Protein AF-A0A166I9B3-F1 (afdb_monomer_lite)

Organism: NCBI:txid1671680

Structure (mmCIF, N/CA/C/O backbone):
data_AF-A0A166I9B3-F1
#
_entry.id   AF-A0A166I9B3-F1
#
loop_
_atom_site.group_PDB
_atom_site.id
_atom_site.type_symbol
_atom_site.label_atom_id
_atom_site.label_alt_id
_atom_site.label_comp_id
_atom_site.label_asym_id
_atom_site.label_entity_id
_atom_site.label_seq_id
_atom_site.pdbx_PDB_ins_code
_atom_site.Cartn_x
_atom_site.Cartn_y
_atom_site.Cartn_z
_atom_site.occupancy
_atom_site.B_iso_or_equiv
_atom_site.auth_seq_id
_atom_site.auth_comp_id
_atom_site.auth_asym_id
_atom_site.auth_atom_id
_atom_site.pdbx_PDB_model_num
ATOM 1 N N . MET A 1 1 ? -33.501 -35.818 20.008 1.00 38.16 1 MET A N 1
ATOM 2 C CA . MET A 1 1 ? -32.759 -36.878 20.726 1.00 38.16 1 MET A CA 1
ATOM 3 C C . MET A 1 1 ? -32.835 -38.137 19.869 1.00 38.16 1 MET A C 1
ATOM 5 O O . MET A 1 1 ? -33.943 -38.457 19.472 1.00 38.16 1 MET A O 1
ATOM 9 N N . THR A 1 2 ? -31.767 -38.842 19.486 1.00 39.03 2 THR A N 1
ATOM 10 C CA . THR A 1 2 ? -30.324 -38.506 19.457 1.00 39.03 2 THR A CA 1
ATOM 11 C C . THR A 1 2 ? -29.632 -39.528 18.536 1.00 39.03 2 THR A C 1
ATOM 13 O O . THR A 1 2 ? -29.971 -40.705 18.592 1.00 39.03 2 THR A O 1
ATOM 16 N N . SER A 1 3 ? -28.678 -39.120 17.696 1.00 38.41 3 SER A N 1
ATOM 17 C CA . SER A 1 3 ? -27.943 -40.038 16.799 1.00 38.41 3 SER A CA 1
ATOM 18 C C . SER A 1 3 ? -26.966 -40.940 17.565 1.00 38.41 3 SER A C 1
ATOM 20 O O . SER A 1 3 ? -26.367 -40.460 18.526 1.00 38.41 3 SER A O 1
ATOM 22 N N . THR A 1 4 ? -26.709 -42.177 17.103 1.00 40.09 4 THR A N 1
ATOM 23 C CA . THR A 1 4 ? -25.457 -42.937 17.368 1.00 40.09 4 THR A CA 1
ATOM 24 C C . THR A 1 4 ? -25.357 -44.239 16.548 1.00 40.09 4 THR A C 1
ATOM 26 O O . THR A 1 4 ? -26.361 -44.902 16.320 1.00 40.09 4 THR A O 1
ATOM 29 N N . S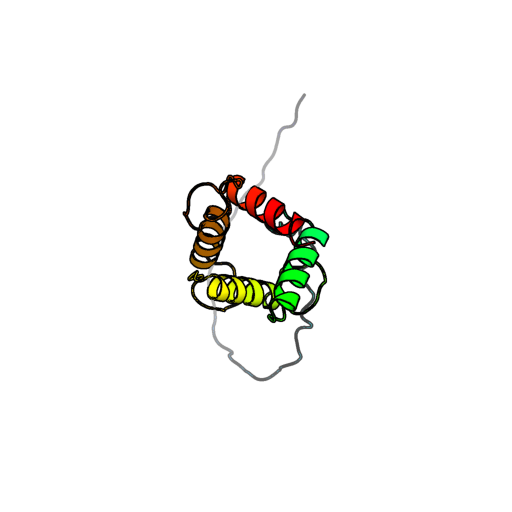ER A 1 5 ? -24.111 -44.623 16.220 1.00 41.53 5 SER A N 1
ATOM 30 C CA . SER A 1 5 ? -23.642 -45.938 15.723 1.00 41.53 5 SER A CA 1
ATOM 31 C C . SER A 1 5 ? -23.959 -46.348 14.265 1.00 41.53 5 SER A C 1
ATOM 33 O O . SER A 1 5 ? -25.004 -46.005 13.735 1.00 41.53 5 SER A O 1
ATOM 35 N N . ALA A 1 6 ? -23.083 -47.085 13.553 1.00 38.78 6 ALA A N 1
ATOM 36 C CA . ALA A 1 6 ? -21.763 -47.628 13.935 1.00 38.78 6 ALA A CA 1
ATOM 37 C C . ALA A 1 6 ? -20.702 -47.606 12.806 1.00 38.78 6 ALA A C 1
ATOM 39 O O . ALA A 1 6 ? -21.002 -47.526 11.620 1.00 38.78 6 ALA A O 1
ATOM 40 N N . LYS A 1 7 ? -19.436 -47.702 13.237 1.00 36.19 7 LYS A N 1
ATOM 41 C CA . LYS A 1 7 ? -18.191 -47.788 12.448 1.00 36.19 7 LYS A CA 1
ATOM 42 C C . LYS A 1 7 ? -18.049 -49.125 11.699 1.00 36.19 7 LYS A C 1
ATOM 44 O O . LYS A 1 7 ? -18.422 -50.152 12.256 1.00 36.19 7 LYS A O 1
ATOM 49 N N . GLN A 1 8 ? -17.279 -49.138 10.606 1.00 36.38 8 GLN A N 1
ATOM 50 C CA . GLN A 1 8 ? -16.430 -50.278 10.197 1.00 36.38 8 GLN A CA 1
ATOM 51 C C . GLN A 1 8 ? -15.041 -49.781 9.695 1.00 36.38 8 GLN A C 1
ATOM 53 O O . GLN A 1 8 ? -14.867 -48.564 9.579 1.00 36.38 8 GLN A O 1
ATOM 58 N N . PRO A 1 9 ? -14.001 -50.644 9.577 1.00 44.72 9 PRO A N 1
ATOM 59 C CA . PRO A 1 9 ? -12.652 -50.266 10.030 1.00 44.72 9 PRO A CA 1
ATOM 60 C C . PRO A 1 9 ? -11.537 -50.214 8.960 1.00 44.72 9 PRO A C 1
ATOM 62 O O . PRO A 1 9 ? -11.715 -50.571 7.801 1.00 44.72 9 PRO A O 1
ATOM 65 N N . MET A 1 10 ? -10.341 -49.804 9.401 1.00 35.25 10 MET A N 1
ATOM 66 C CA . MET A 1 10 ? -9.094 -49.788 8.620 1.00 35.25 10 MET A CA 1
ATOM 67 C C . MET A 1 10 ? -8.459 -51.190 8.511 1.00 35.25 10 MET A C 1
ATOM 69 O O . MET A 1 10 ? -8.424 -51.921 9.500 1.00 35.25 10 MET A O 1
ATOM 73 N N . GLY A 1 11 ? -7.852 -51.523 7.364 1.00 36.97 11 GLY A N 1
ATOM 74 C CA . GLY A 1 11 ? -7.083 -52.762 7.156 1.00 36.97 11 GLY A CA 1
ATOM 75 C C . GLY A 1 11 ? -5.937 -52.570 6.152 1.00 36.97 11 GLY A C 1
ATOM 76 O O . GLY A 1 11 ? -6.172 -52.236 4.998 1.00 36.97 11 GLY A O 1
ATOM 77 N N . ARG A 1 12 ? -4.684 -52.729 6.601 1.00 48.25 12 ARG A N 1
ATOM 78 C CA . ARG A 1 12 ? -3.454 -52.357 5.863 1.00 48.25 12 ARG A CA 1
ATOM 79 C C . ARG A 1 12 ? -2.941 -53.497 4.971 1.00 48.25 12 ARG A C 1
ATOM 81 O O . ARG A 1 12 ? -2.947 -54.640 5.418 1.00 48.25 12 ARG A O 1
ATOM 88 N N . ARG A 1 13 ? -2.323 -53.176 3.822 1.00 36.53 13 ARG A N 1
ATOM 89 C CA . ARG A 1 13 ? -1.202 -53.951 3.234 1.00 36.53 13 ARG A CA 1
ATOM 90 C C . ARG A 1 13 ? -0.398 -53.130 2.205 1.00 36.53 13 ARG A C 1
ATOM 92 O O . ARG A 1 13 ? -0.901 -52.151 1.672 1.00 36.53 13 ARG A O 1
ATOM 99 N N . ALA A 1 14 ? 0.861 -53.517 1.997 1.00 32.19 14 ALA A N 1
ATOM 100 C CA . ALA A 1 14 ? 1.858 -52.942 1.072 1.00 32.19 14 ALA A CA 1
ATOM 101 C C . ALA A 1 14 ? 2.607 -54.125 0.380 1.00 32.19 14 ALA A C 1
ATOM 103 O O . ALA A 1 14 ? 2.258 -55.265 0.688 1.00 32.19 14 ALA A O 1
ATOM 104 N N . LEU A 1 15 ? 3.572 -54.021 -0.552 1.00 39.34 15 LEU A N 1
ATOM 105 C CA . LEU A 1 15 ? 4.629 -53.039 -0.885 1.00 39.34 15 LEU A CA 1
ATOM 106 C C . LEU A 1 15 ? 5.030 -53.161 -2.383 1.00 39.34 15 LEU A C 1
ATOM 108 O O . LEU A 1 15 ? 4.969 -54.277 -2.876 1.00 39.34 15 LEU A O 1
ATOM 112 N N . PHE A 1 16 ? 5.593 -52.088 -2.988 1.00 32.69 16 PHE A N 1
ATOM 113 C CA . PHE A 1 16 ? 6.586 -52.063 -4.112 1.00 32.69 16 PHE A CA 1
ATOM 114 C C . PHE A 1 16 ? 6.145 -52.717 -5.466 1.00 32.69 16 PHE A C 1
ATOM 116 O O . PHE A 1 16 ? 5.349 -53.640 -5.477 1.00 32.69 16 PHE A O 1
ATOM 123 N N . GLN A 1 17 ? 6.568 -52.336 -6.686 1.00 30.38 17 GLN A N 1
ATOM 124 C CA . GLN A 1 17 ? 7.541 -51.376 -7.272 1.00 30.38 17 GLN A CA 1
ATOM 125 C C . GLN A 1 17 ? 7.089 -51.089 -8.760 1.00 30.38 17 GLN A C 1
ATOM 127 O O . GLN A 1 17 ? 6.017 -51.558 -9.122 1.00 30.38 17 GLN A O 1
ATOM 132 N N . SER A 1 18 ? 7.742 -50.376 -9.707 1.00 34.25 18 SER A N 1
ATOM 133 C CA . SER A 1 18 ? 9.033 -49.657 -9.783 1.00 34.25 18 SER A CA 1
ATOM 134 C C . SER A 1 18 ? 9.086 -48.576 -10.898 1.00 34.25 18 SER A C 1
ATOM 136 O O . SER A 1 18 ? 8.444 -48.719 -11.928 1.00 34.25 18 SER A O 1
ATOM 138 N N . ALA A 1 19 ? 9.933 -47.561 -10.678 1.00 36.28 19 ALA A N 1
ATOM 139 C CA . ALA A 1 19 ? 10.903 -46.899 -11.582 1.00 36.28 19 ALA A CA 1
ATOM 140 C C . ALA A 1 19 ? 10.619 -46.429 -13.048 1.00 36.28 19 ALA A C 1
ATOM 142 O O . ALA A 1 19 ? 10.332 -47.217 -13.939 1.00 36.28 19 ALA A O 1
ATOM 143 N N . LEU A 1 20 ? 11.048 -45.168 -13.281 1.00 39.53 20 LEU A N 1
ATOM 144 C CA . LEU A 1 20 ? 11.621 -44.539 -14.502 1.00 39.53 20 LEU A CA 1
ATOM 145 C C . LEU A 1 20 ? 10.719 -44.158 -15.701 1.00 39.53 20 LEU A C 1
ATOM 147 O O . LEU A 1 20 ? 9.880 -44.919 -16.160 1.00 39.53 20 LEU A O 1
ATOM 151 N N . GLY A 1 21 ? 10.980 -42.959 -16.257 1.00 30.81 21 GLY A N 1
ATOM 152 C CA . GLY A 1 21 ? 10.333 -42.442 -17.475 1.00 30.81 21 GLY A CA 1
ATOM 153 C C . GLY A 1 21 ? 10.281 -40.908 -17.581 1.00 30.81 21 GLY A C 1
ATOM 154 O O . GLY A 1 21 ? 9.197 -40.337 -17.572 1.00 30.81 21 GLY A O 1
ATOM 155 N N . ALA A 1 22 ? 11.428 -40.221 -17.664 1.00 43.47 22 ALA A N 1
ATOM 156 C CA . ALA A 1 22 ? 11.462 -38.770 -17.895 1.00 43.47 22 ALA A CA 1
ATOM 157 C C . ALA A 1 22 ? 11.532 -38.449 -19.400 1.00 43.47 22 ALA A C 1
ATOM 159 O O . ALA A 1 22 ? 12.447 -38.903 -20.083 1.00 43.47 22 ALA A O 1
ATOM 160 N N . GLY A 1 23 ? 10.596 -37.640 -19.904 1.00 38.38 23 GLY A N 1
ATOM 161 C CA . GLY A 1 23 ? 10.549 -37.178 -21.295 1.00 38.38 23 GLY A CA 1
ATOM 162 C C . GLY A 1 23 ? 9.978 -35.762 -21.384 1.00 38.38 23 GLY A C 1
ATOM 163 O O . GLY A 1 23 ? 9.042 -35.425 -20.663 1.00 38.38 23 GLY A O 1
ATOM 164 N N . ILE A 1 24 ? 10.573 -34.925 -22.235 1.00 44.84 24 ILE A N 1
ATOM 165 C CA . ILE A 1 24 ? 10.240 -33.500 -22.401 1.00 44.84 24 ILE A CA 1
ATOM 166 C C . ILE A 1 24 ? 9.702 -33.204 -23.811 1.00 44.84 24 ILE A C 1
ATOM 168 O O . ILE A 1 24 ? 9.820 -34.036 -24.703 1.00 44.84 24 ILE A O 1
ATOM 172 N N . ALA A 1 25 ? 9.212 -31.969 -23.989 1.00 36.19 25 ALA A N 1
ATOM 173 C CA . ALA A 1 25 ? 8.598 -31.368 -25.184 1.00 36.19 25 ALA A CA 1
ATOM 174 C C . ALA A 1 25 ? 7.083 -31.618 -25.345 1.00 36.19 25 ALA A C 1
ATOM 176 O O . ALA A 1 25 ? 6.621 -32.738 -25.527 1.00 36.19 25 ALA A O 1
ATOM 177 N N . GLY A 1 26 ? 6.310 -30.526 -25.287 1.00 38.31 26 GLY A N 1
ATOM 178 C CA . GLY A 1 26 ? 4.845 -30.556 -25.354 1.00 38.31 26 GLY A CA 1
ATOM 179 C C . GLY A 1 26 ? 4.174 -29.284 -24.826 1.00 38.31 26 GLY A C 1
ATOM 180 O O . GLY A 1 26 ? 3.230 -29.373 -24.048 1.00 38.31 26 GLY A O 1
ATOM 181 N N . VAL A 1 27 ? 4.669 -28.093 -25.192 1.00 45.62 27 VAL A N 1
ATOM 182 C CA . VAL A 1 27 ? 4.022 -26.830 -24.789 1.00 45.62 27 VAL A CA 1
ATOM 183 C C . VAL A 1 27 ? 2.787 -26.587 -25.657 1.00 45.62 27 VAL A C 1
ATOM 185 O O . VAL A 1 27 ? 2.857 -25.946 -26.701 1.00 45.62 27 VAL A O 1
ATOM 188 N N . LEU A 1 28 ? 1.639 -27.062 -25.182 1.00 38.78 28 LEU A N 1
ATOM 189 C CA . LEU A 1 28 ? 0.366 -26.394 -25.424 1.00 38.78 28 LEU A CA 1
ATOM 190 C C . LEU A 1 28 ? 0.029 -25.616 -24.156 1.00 38.78 28 LEU A C 1
ATOM 192 O O . LEU A 1 28 ? 0.125 -26.148 -23.050 1.00 38.78 28 LEU A O 1
ATOM 196 N N . ALA A 1 29 ? -0.277 -24.328 -24.311 1.00 36.75 29 ALA A N 1
ATOM 197 C CA . ALA A 1 29 ? -0.458 -23.441 -23.174 1.00 36.75 29 ALA A CA 1
ATOM 198 C C . ALA A 1 29 ? -1.587 -23.953 -22.273 1.00 36.75 29 ALA A C 1
ATOM 200 O O . ALA A 1 29 ? -2.709 -24.165 -22.739 1.00 36.75 29 ALA A O 1
ATOM 201 N N . VAL A 1 30 ? -1.317 -24.067 -20.967 1.00 33.09 30 VAL A N 1
ATOM 202 C CA . VAL A 1 30 ? -2.414 -24.038 -20.003 1.00 33.09 30 VAL A CA 1
ATOM 203 C C . VAL A 1 30 ? -3.081 -22.680 -20.202 1.00 33.09 30 VAL A C 1
ATOM 205 O O . VAL A 1 30 ? -2.451 -21.635 -20.023 1.00 33.09 30 VAL A O 1
ATOM 208 N N . ALA A 1 31 ? -4.335 -22.685 -20.651 1.00 41.25 31 ALA A N 1
ATOM 209 C CA . ALA A 1 31 ? -5.148 -21.486 -20.612 1.00 41.25 31 ALA A CA 1
ATOM 210 C C . ALA A 1 31 ? -5.256 -21.127 -19.131 1.00 41.25 31 ALA A C 1
ATOM 212 O O . ALA A 1 31 ? -5.896 -21.848 -18.364 1.00 41.25 31 ALA A O 1
ATOM 213 N N . SER A 1 32 ? -4.543 -20.080 -18.712 1.00 39.59 32 SER A N 1
ATOM 214 C CA . SER A 1 32 ? -4.479 -19.663 -17.317 1.00 39.59 32 SER A CA 1
ATOM 215 C C . SER A 1 32 ? -5.819 -19.048 -16.941 1.00 39.59 32 SER A C 1
ATOM 217 O O . SER A 1 32 ? -5.987 -17.827 -16.972 1.00 39.59 32 SER A O 1
ATOM 219 N N . ALA A 1 33 ? -6.787 -19.916 -16.643 1.00 38.66 33 ALA A N 1
ATOM 220 C CA . ALA A 1 33 ? -8.066 -19.524 -16.093 1.00 38.66 33 AL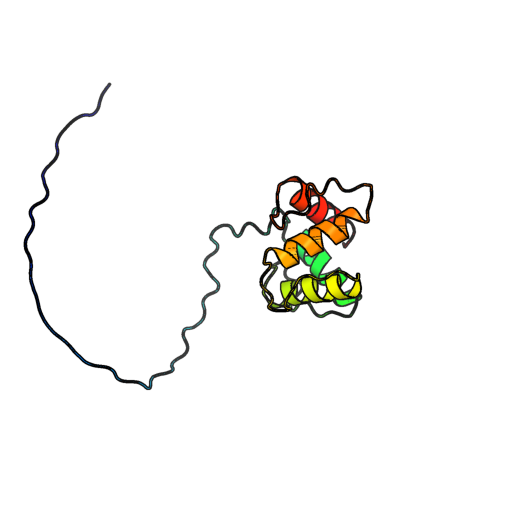A A CA 1
ATOM 221 C C . ALA A 1 33 ? -7.792 -18.604 -14.894 1.00 38.66 33 ALA A C 1
ATOM 223 O O . ALA A 1 33 ? -6.967 -18.963 -14.042 1.00 38.66 33 ALA A O 1
ATOM 224 N N . PRO A 1 34 ? -8.426 -17.418 -14.819 1.00 44.44 34 PRO A N 1
ATOM 225 C CA . PRO A 1 34 ? -8.302 -16.586 -13.634 1.00 44.44 34 PRO A CA 1
ATOM 226 C C . PRO A 1 34 ? -8.727 -17.438 -12.429 1.00 44.44 34 PRO A C 1
ATOM 228 O O . PRO A 1 34 ? -9.721 -18.166 -12.541 1.00 44.44 34 PRO A O 1
ATOM 231 N N . PRO A 1 35 ? -7.977 -17.417 -11.311 1.00 45.72 35 PRO A N 1
ATOM 232 C CA . PRO A 1 35 ? -8.274 -18.272 -10.170 1.00 45.72 35 PRO A CA 1
ATOM 233 C C . PRO A 1 35 ? -9.723 -18.037 -9.744 1.00 45.72 35 PRO A C 1
ATOM 235 O O . PRO A 1 35 ? -10.107 -16.904 -9.447 1.00 45.72 35 PRO A O 1
ATOM 238 N N . ALA A 1 36 ? -10.530 -19.103 -9.792 1.00 37.41 36 ALA A N 1
ATOM 239 C CA . ALA A 1 36 ? -11.971 -19.024 -9.577 1.00 37.41 36 ALA A CA 1
ATOM 240 C C . ALA A 1 36 ? -12.273 -18.288 -8.264 1.00 37.41 36 ALA A C 1
ATOM 242 O O . ALA A 1 36 ? -11.560 -18.491 -7.282 1.00 37.41 36 ALA A O 1
ATOM 243 N N . PHE A 1 37 ? -13.299 -17.427 -8.273 1.00 40.69 37 PHE A N 1
ATOM 244 C CA . PHE A 1 37 ? -13.528 -16.333 -7.315 1.00 40.69 37 PHE A CA 1
ATOM 245 C C . PHE A 1 37 ? -13.799 -16.767 -5.855 1.00 40.69 37 PHE A C 1
ATOM 247 O O . PHE A 1 37 ? -14.851 -16.494 -5.278 1.00 40.69 37 PHE A O 1
ATOM 254 N N . ALA A 1 38 ? -12.812 -17.386 -5.213 1.00 38.00 38 ALA A N 1
ATOM 255 C CA . ALA A 1 38 ? -12.774 -17.707 -3.796 1.00 38.00 38 ALA A CA 1
ATOM 256 C C . ALA A 1 38 ? -12.451 -16.443 -2.982 1.00 38.00 38 ALA A C 1
ATOM 258 O O . ALA A 1 38 ? -11.337 -16.280 -2.491 1.00 38.00 38 ALA A O 1
ATOM 259 N N . ALA A 1 39 ? -13.435 -15.538 -2.898 1.00 39.41 39 ALA A N 1
ATOM 260 C CA . ALA A 1 39 ? -13.500 -14.386 -1.991 1.00 39.41 39 ALA A CA 1
ATOM 261 C C . ALA A 1 39 ? -12.137 -13.727 -1.692 1.00 39.41 39 ALA A C 1
ATOM 263 O O . ALA A 1 39 ? -11.685 -13.704 -0.543 1.00 39.41 39 ALA A O 1
ATOM 264 N N . VAL A 1 40 ? -11.470 -13.201 -2.729 1.00 49.84 40 VAL A N 1
ATOM 265 C CA . VAL A 1 40 ? -10.148 -12.578 -2.580 1.00 49.84 40 VAL A CA 1
ATOM 266 C C . VAL A 1 40 ? -10.272 -11.358 -1.670 1.00 49.84 40 VAL A C 1
ATOM 268 O O . VAL A 1 40 ? -10.731 -10.292 -2.073 1.00 49.84 40 VAL A O 1
ATOM 271 N N . ASN A 1 41 ? -9.872 -11.524 -0.410 1.00 67.94 41 ASN A N 1
ATOM 272 C CA . ASN A 1 41 ? -9.849 -10.453 0.572 1.00 67.94 41 ASN A CA 1
ATOM 273 C C . ASN A 1 41 ? -8.733 -9.479 0.183 1.00 67.94 41 ASN A C 1
ATOM 275 O O . ASN A 1 41 ? -7.585 -9.657 0.593 1.00 67.94 41 ASN A O 1
ATOM 279 N N . TYR A 1 42 ? -9.076 -8.457 -0.608 1.00 79.00 42 TYR A N 1
ATOM 280 C CA . TYR A 1 42 ? -8.179 -7.386 -1.046 1.00 79.00 42 TYR A CA 1
ATOM 281 C C . TYR A 1 42 ? -7.8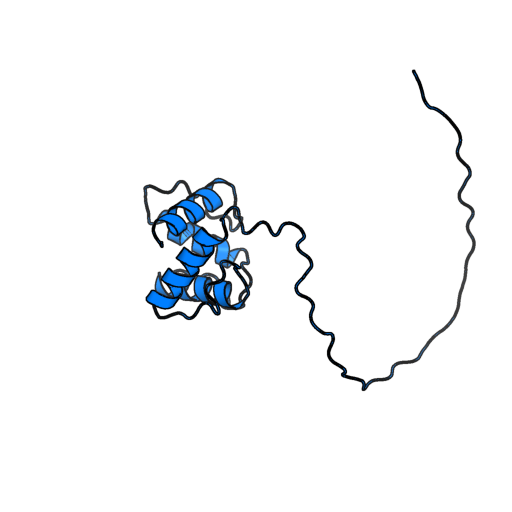15 -6.425 0.106 1.00 79.00 42 TYR A C 1
ATOM 283 O O . TYR A 1 42 ? -7.960 -5.206 0.010 1.00 79.00 42 TYR A O 1
ATOM 291 N N . TYR A 1 43 ? -7.385 -6.993 1.233 1.00 83.88 43 TYR A N 1
ATOM 292 C CA . TYR A 1 43 ? -7.016 -6.322 2.477 1.00 83.88 43 TYR A CA 1
ATOM 293 C C . TYR A 1 43 ? -8.121 -5.408 3.041 1.00 83.88 43 TYR A C 1
ATOM 295 O O . TYR A 1 43 ? -7.836 -4.448 3.748 1.00 83.88 43 TYR A O 1
ATOM 303 N N . GLY A 1 44 ? -9.391 -5.748 2.793 1.00 85.00 44 GLY A N 1
ATOM 304 C CA . GLY A 1 44 ? -10.569 -5.014 3.279 1.00 85.00 44 GLY A CA 1
ATOM 305 C C . GLY A 1 44 ? -11.002 -3.799 2.444 1.00 85.00 44 GLY A C 1
ATOM 306 O O . GLY A 1 44 ? -11.933 -3.103 2.853 1.00 85.00 44 GLY A O 1
ATOM 307 N N . LEU A 1 45 ? -10.361 -3.541 1.300 1.00 89.88 45 LEU A N 1
ATOM 308 C CA . LEU A 1 45 ? -10.751 -2.483 0.360 1.00 89.88 45 LEU A CA 1
ATOM 309 C C . LEU A 1 45 ? -11.740 -3.007 -0.694 1.00 89.88 45 LEU A C 1
ATOM 311 O O . LEU A 1 45 ? -11.6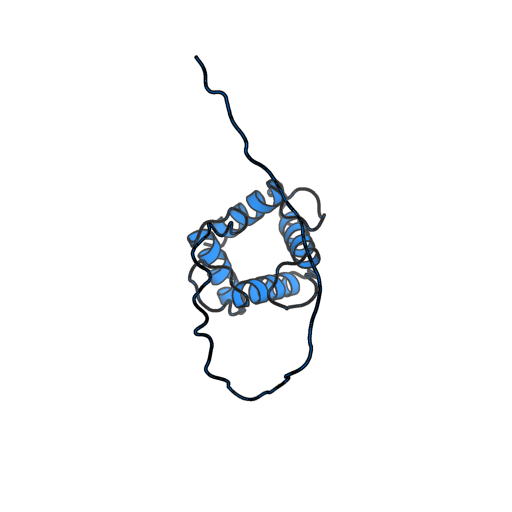75 -4.170 -1.099 1.00 89.88 45 LEU A O 1
ATOM 315 N N . THR A 1 46 ? -12.641 -2.137 -1.150 1.00 91.62 46 THR A N 1
ATOM 316 C CA . THR A 1 46 ? -13.582 -2.417 -2.246 1.00 91.62 46 THR A CA 1
ATOM 317 C C . THR A 1 46 ? -12.923 -2.268 -3.620 1.00 91.62 46 THR A C 1
ATOM 319 O O . THR A 1 46 ? -11.845 -1.688 -3.760 1.00 91.62 46 THR A O 1
ATOM 322 N N . THR A 1 47 ? -13.602 -2.753 -4.662 1.00 91.75 47 THR A N 1
ATOM 323 C CA . THR A 1 47 ? -13.191 -2.588 -6.064 1.00 91.75 47 THR A CA 1
ATOM 324 C C . THR A 1 47 ? -12.936 -1.120 -6.418 1.00 91.75 47 THR A C 1
ATOM 326 O O . THR A 1 47 ? -11.922 -0.801 -7.031 1.00 91.75 47 THR A O 1
ATOM 329 N N . ASP A 1 48 ? -13.816 -0.202 -6.015 1.00 93.94 48 ASP A N 1
ATOM 330 C CA . ASP A 1 48 ? -13.683 1.211 -6.385 1.00 93.94 48 ASP A CA 1
ATOM 331 C C . ASP A 1 48 ? -12.598 1.935 -5.576 1.00 93.94 48 ASP A C 1
ATOM 333 O O . ASP A 1 48 ? -11.886 2.762 -6.139 1.00 93.94 48 ASP A O 1
ATOM 337 N N . GLU A 1 49 ? -12.368 1.539 -4.319 1.00 94.62 49 GLU A N 1
ATOM 338 C CA . GLU A 1 49 ? -11.208 1.982 -3.529 1.00 94.62 49 GLU A CA 1
ATOM 339 C C . GLU A 1 49 ? -9.885 1.544 -4.184 1.00 94.62 49 GLU A C 1
ATOM 341 O O . GLU A 1 49 ? -8.932 2.322 -4.252 1.00 94.62 49 GLU A O 1
ATOM 346 N N . TRP A 1 50 ? -9.829 0.341 -4.765 1.00 95.00 50 TRP A N 1
ATOM 347 C CA . TRP A 1 50 ? -8.677 -0.078 -5.568 1.00 95.00 50 TRP A CA 1
ATOM 348 C C . TRP A 1 50 ? -8.546 0.684 -6.886 1.00 95.00 50 TRP A C 1
ATOM 350 O O . TRP A 1 50 ? -7.425 1.048 -7.244 1.00 95.00 50 TRP A O 1
ATOM 360 N N . LYS A 1 51 ? -9.650 1.007 -7.575 1.00 95.88 51 LYS A N 1
ATOM 361 C CA . LYS A 1 51 ? -9.599 1.882 -8.761 1.00 95.88 51 LYS A CA 1
ATOM 362 C C . LYS A 1 51 ? -9.059 3.269 -8.411 1.00 95.88 51 LYS A C 1
ATOM 364 O O . LYS A 1 51 ? -8.346 3.841 -9.228 1.00 95.88 51 LYS A O 1
ATOM 369 N N . SER A 1 52 ? -9.379 3.809 -7.234 1.00 96.62 52 SER A N 1
ATOM 370 C CA . SER A 1 52 ? -8.835 5.081 -6.735 1.00 96.62 52 SER A CA 1
ATOM 371 C C . SER A 1 52 ? -7.314 5.014 -6.573 1.00 96.62 52 SER A C 1
ATOM 373 O O . SER A 1 52 ? -6.591 5.831 -7.137 1.00 96.62 52 SER A O 1
ATOM 375 N N . LEU A 1 53 ? -6.793 3.963 -5.929 1.00 96.50 53 LEU A N 1
ATOM 376 C CA . LEU A 1 53 ? -5.342 3.751 -5.841 1.00 96.50 53 LEU A CA 1
ATOM 377 C C . LEU A 1 53 ? -4.688 3.550 -7.223 1.00 96.50 53 LEU A C 1
ATOM 379 O O . LEU A 1 53 ? -3.625 4.108 -7.486 1.00 96.50 53 LEU A O 1
ATOM 383 N N . GLN A 1 54 ? -5.334 2.821 -8.139 1.00 97.44 54 GLN A N 1
ATOM 384 C CA . GLN A 1 54 ? -4.865 2.651 -9.520 1.00 97.44 54 GLN A CA 1
ATOM 385 C C . GLN A 1 54 ? -4.842 3.986 -10.299 1.00 97.44 54 GLN A C 1
ATOM 387 O O . GLN A 1 54 ? -3.858 4.254 -10.994 1.00 97.44 54 GLN A O 1
ATOM 392 N N . ARG A 1 55 ? -5.860 4.854 -10.150 1.00 97.94 55 ARG A N 1
ATOM 393 C CA . ARG A 1 55 ? -5.854 6.233 -10.684 1.00 97.94 55 ARG A CA 1
ATOM 394 C C . ARG A 1 55 ? -4.684 7.028 -10.107 1.00 97.94 55 ARG A C 1
ATOM 396 O O . ARG A 1 55 ? -3.844 7.490 -10.871 1.00 97.94 55 ARG A O 1
ATOM 403 N N . LEU A 1 56 ? -4.553 7.076 -8.780 1.00 96.88 56 LEU A N 1
ATOM 404 C CA . LEU A 1 56 ? -3.472 7.790 -8.095 1.00 96.88 56 LEU A CA 1
ATOM 405 C C . LEU A 1 56 ? -2.077 7.363 -8.576 1.00 96.88 56 LEU A C 1
ATOM 407 O O . LEU A 1 56 ? -1.213 8.220 -8.764 1.00 96.88 56 LEU A O 1
ATOM 411 N N . PHE A 1 57 ? -1.838 6.067 -8.800 1.00 97.06 57 PHE A N 1
ATOM 412 C CA . PHE A 1 57 ? -0.563 5.599 -9.346 1.00 97.06 57 PHE A CA 1
ATOM 413 C C . PHE A 1 57 ? -0.326 6.124 -10.766 1.00 97.06 57 PHE A C 1
ATOM 415 O O . PHE A 1 57 ? 0.723 6.728 -11.006 1.00 97.06 57 PHE A O 1
ATOM 422 N N . ARG A 1 58 ? -1.306 5.972 -11.672 1.00 96.88 58 ARG A N 1
ATOM 423 C CA . ARG A 1 58 ? -1.246 6.500 -13.050 1.00 96.88 58 ARG A CA 1
ATOM 424 C C . ARG A 1 58 ? -0.964 8.004 -13.049 1.00 96.88 58 ARG A C 1
ATOM 426 O O . ARG A 1 58 ? -0.103 8.460 -13.795 1.00 96.88 58 ARG A O 1
ATOM 433 N N . ASP A 1 59 ? -1.646 8.746 -12.184 1.00 96.06 59 ASP A N 1
ATOM 434 C CA . ASP A 1 59 ? -1.592 10.211 -12.120 1.00 96.06 59 ASP A CA 1
ATOM 435 C C . ASP A 1 59 ? -0.302 10.724 -11.450 1.00 96.06 59 ASP A C 1
ATOM 437 O O . ASP A 1 59 ? 0.088 11.872 -11.638 1.00 96.06 59 ASP A O 1
ATOM 441 N N . ASN A 1 60 ? 0.432 9.845 -10.755 1.00 95.19 60 ASN A N 1
ATOM 442 C CA . ASN A 1 60 ? 1.825 10.053 -10.337 1.00 95.19 60 ASN A CA 1
ATOM 443 C C . ASN A 1 60 ? 2.842 9.455 -11.341 1.00 95.19 60 ASN A C 1
ATOM 445 O O . ASN A 1 60 ? 3.997 9.216 -10.989 1.00 95.19 60 ASN A O 1
ATOM 449 N N . GLY A 1 61 ? 2.429 9.187 -12.586 1.00 96.00 61 GLY A N 1
ATOM 450 C CA . GLY A 1 61 ? 3.287 8.690 -13.669 1.00 96.00 61 GLY A CA 1
ATOM 451 C C . GLY A 1 61 ? 3.603 7.188 -13.628 1.00 96.00 61 GLY A C 1
ATOM 452 O O . GLY A 1 61 ? 4.426 6.714 -14.411 1.00 96.00 61 GLY A O 1
ATOM 453 N N . ILE A 1 62 ? 2.973 6.414 -12.740 1.00 96.62 62 ILE A N 1
ATOM 454 C CA . ILE A 1 62 ? 3.249 4.985 -12.547 1.00 96.62 62 ILE A CA 1
ATOM 455 C C . ILE A 1 62 ? 2.083 4.145 -13.081 1.00 96.62 62 ILE A C 1
ATOM 457 O O . ILE A 1 62 ? 1.044 4.029 -12.438 1.00 96.62 62 ILE A O 1
ATOM 461 N N . SER A 1 63 ? 2.265 3.477 -14.223 1.00 95.31 63 SER A N 1
ATOM 462 C CA . SER A 1 63 ? 1.229 2.580 -14.761 1.00 95.31 63 SER A CA 1
ATOM 463 C C . SER A 1 63 ? 0.915 1.409 -13.802 1.00 95.31 63 SER A C 1
ATOM 465 O O . SER A 1 63 ? 1.829 0.639 -13.482 1.00 95.31 63 SER A O 1
ATOM 467 N N . PRO A 1 64 ? -0.354 1.231 -13.372 1.00 92.81 64 PRO A N 1
ATOM 468 C CA . PRO A 1 64 ? -0.799 0.121 -12.524 1.00 92.81 64 PRO A CA 1
ATOM 469 C C . PRO A 1 64 ? -1.195 -1.137 -13.314 1.00 92.81 64 PRO A C 1
ATOM 471 O O . PRO A 1 64 ? -1.557 -2.150 -12.710 1.00 92.81 64 PRO A O 1
ATOM 474 N N . GLY A 1 65 ? -1.160 -1.082 -14.650 1.00 94.75 65 GLY A N 1
ATOM 475 C CA . GLY A 1 65 ? -1.928 -1.979 -15.512 1.00 94.75 65 GLY A CA 1
ATOM 476 C C . GLY A 1 65 ? -3.312 -1.392 -15.807 1.00 94.75 65 GLY A C 1
ATOM 477 O O . GLY A 1 65 ? -3.420 -0.210 -16.131 1.00 94.75 65 GLY A O 1
ATOM 478 N N . ALA A 1 66 ? -4.356 -2.215 -15.714 1.00 94.62 66 ALA A N 1
ATOM 479 C CA . ALA A 1 66 ? -5.741 -1.766 -15.842 1.00 94.62 66 ALA A CA 1
ATOM 480 C C . ALA A 1 66 ? -6.198 -0.945 -14.617 1.00 94.62 66 ALA A C 1
ATOM 482 O O . ALA A 1 66 ? -5.570 -0.974 -13.559 1.00 94.62 66 ALA A O 1
ATOM 483 N N . ILE A 1 67 ? -7.312 -0.220 -14.772 1.00 94.38 67 ILE A N 1
ATOM 484 C CA . ILE A 1 67 ? -8.034 0.452 -13.677 1.00 94.38 67 ILE A CA 1
ATOM 485 C C . ILE A 1 67 ? -9.350 -0.309 -13.455 1.00 94.38 67 ILE A C 1
ATOM 487 O O . ILE A 1 67 ? -10.447 0.166 -13.744 1.00 94.38 67 ILE A O 1
ATOM 491 N N . ASP A 1 68 ? -9.202 -1.561 -13.040 1.00 91.75 68 ASP A N 1
ATOM 492 C CA . ASP A 1 68 ? -10.257 -2.566 -12.878 1.00 91.75 68 ASP A CA 1
ATOM 493 C C . ASP A 1 68 ? -10.749 -2.699 -11.425 1.00 91.75 68 ASP A C 1
ATOM 495 O O . ASP A 1 68 ? -11.856 -3.185 -11.188 1.00 91.75 68 ASP A O 1
ATOM 499 N N . GLY A 1 69 ? -9.967 -2.223 -10.455 1.00 91.50 69 GLY A N 1
ATOM 500 C CA . GLY A 1 69 ? -10.190 -2.436 -9.028 1.00 91.50 69 GLY A CA 1
ATOM 501 C C . GLY A 1 69 ? -9.654 -3.768 -8.502 1.00 91.50 69 GLY A C 1
ATOM 502 O O . GLY A 1 69 ? -10.012 -4.176 -7.398 1.00 91.50 69 GLY A O 1
ATOM 503 N N . VAL A 1 70 ? -8.808 -4.455 -9.275 1.00 92.62 70 VAL A N 1
ATOM 504 C CA . VAL A 1 70 ? -8.169 -5.718 -8.903 1.00 92.62 70 VAL A CA 1
ATOM 505 C C . VAL A 1 70 ? -6.675 -5.466 -8.657 1.00 92.62 70 VAL A C 1
ATOM 507 O O . VAL A 1 70 ? -5.933 -5.190 -9.601 1.00 92.62 70 VAL A O 1
ATOM 510 N N . PRO A 1 71 ? -6.173 -5.583 -7.413 1.00 89.62 71 PRO A N 1
ATOM 511 C CA . PRO A 1 71 ? -4.755 -5.402 -7.108 1.00 89.62 71 PRO A CA 1
ATOM 512 C C . PRO A 1 71 ? -3.911 -6.600 -7.580 1.00 89.62 71 PRO A C 1
ATOM 514 O O . PRO A 1 71 ? -3.438 -7.416 -6.787 1.00 89.62 71 PRO A O 1
ATOM 517 N N . GLY A 1 72 ? -3.730 -6.714 -8.897 1.00 92.00 72 GLY A N 1
ATOM 518 C CA . GLY A 1 72 ? -2.831 -7.672 -9.540 1.00 92.00 72 GLY A CA 1
ATOM 519 C C . GLY A 1 72 ? -1.363 -7.229 -9.517 1.00 92.00 72 GLY A C 1
ATOM 520 O O . GLY A 1 72 ? -1.020 -6.142 -9.047 1.00 92.00 72 GLY A O 1
ATOM 521 N N . THR A 1 73 ? -0.477 -8.055 -10.080 1.00 93.12 73 THR A N 1
ATOM 522 C CA . THR A 1 73 ? 0.990 -7.876 -10.044 1.00 93.12 73 THR A CA 1
ATOM 523 C C . THR A 1 73 ? 1.453 -6.481 -10.477 1.00 93.12 73 THR A C 1
ATOM 525 O O . THR A 1 7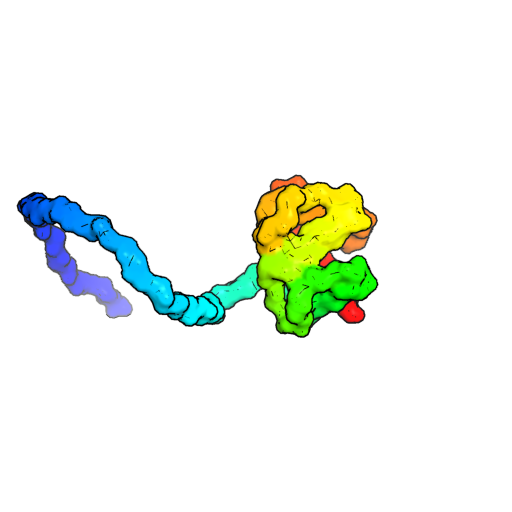3 ? 2.340 -5.905 -9.853 1.00 93.12 73 THR A O 1
ATOM 528 N N . ASN A 1 74 ? 0.846 -5.899 -11.518 1.00 93.88 74 ASN A N 1
ATOM 529 C CA . ASN A 1 74 ? 1.212 -4.559 -11.992 1.00 93.88 74 ASN A CA 1
ATOM 530 C C . ASN A 1 74 ? 0.760 -3.447 -11.031 1.00 93.88 74 ASN A C 1
ATOM 532 O O . ASN A 1 74 ? 1.502 -2.488 -10.830 1.00 93.88 74 ASN A O 1
ATOM 536 N N . THR A 1 75 ? -0.388 -3.604 -10.366 1.00 95.88 75 THR A N 1
ATOM 537 C CA . THR A 1 75 ? -0.867 -2.661 -9.343 1.00 95.88 75 THR A CA 1
ATOM 538 C C . THR A 1 75 ? -0.002 -2.742 -8.080 1.00 95.88 75 THR A C 1
ATOM 540 O O . THR A 1 75 ? 0.327 -1.708 -7.504 1.00 95.88 75 THR A O 1
ATOM 543 N N . TRP A 1 76 ? 0.484 -3.929 -7.697 1.00 96.19 76 TRP A N 1
ATOM 544 C CA . TRP A 1 76 ? 1.469 -4.058 -6.613 1.00 96.19 76 TRP A CA 1
ATOM 545 C C . TRP A 1 76 ? 2.852 -3.513 -6.976 1.00 96.19 76 TRP A C 1
ATOM 547 O O . TRP A 1 76 ? 3.452 -2.823 -6.154 1.00 96.19 76 TRP A O 1
ATOM 557 N N . LYS A 1 77 ? 3.334 -3.708 -8.212 1.00 96.69 77 LYS A N 1
ATOM 558 C CA . LYS A 1 77 ? 4.551 -3.025 -8.692 1.00 96.69 77 LYS A CA 1
ATOM 559 C C . LYS A 1 77 ? 4.378 -1.509 -8.695 1.00 96.69 77 LYS A C 1
ATOM 561 O O . LYS A 1 77 ? 5.332 -0.793 -8.398 1.00 96.69 77 LYS A O 1
ATOM 566 N N . ALA A 1 78 ? 3.180 -1.011 -8.997 1.00 97.56 78 ALA A N 1
ATOM 567 C CA . ALA A 1 78 ? 2.876 0.411 -8.934 1.00 97.56 78 ALA A CA 1
ATOM 568 C C . ALA A 1 78 ? 2.851 0.945 -7.493 1.00 97.56 78 ALA A C 1
ATOM 570 O O . ALA A 1 78 ? 3.504 1.949 -7.225 1.00 97.56 78 ALA A O 1
ATOM 571 N N . MET A 1 79 ? 2.231 0.224 -6.552 1.00 96.81 79 MET A N 1
ATOM 572 C CA . MET A 1 79 ? 2.309 0.499 -5.110 1.00 96.81 79 MET A CA 1
ATOM 573 C C . MET A 1 79 ? 3.769 0.545 -4.624 1.00 96.81 79 MET A C 1
ATOM 575 O O . MET A 1 79 ? 4.184 1.516 -3.998 1.00 96.81 79 MET A O 1
ATOM 579 N N . GLN A 1 80 ? 4.580 -0.468 -4.950 1.00 97.88 80 GLN A N 1
ATOM 580 C CA . GLN A 1 80 ? 5.999 -0.534 -4.576 1.00 97.88 80 GLN A CA 1
ATOM 581 C C . GLN A 1 80 ? 6.800 0.646 -5.162 1.00 97.88 80 GLN A C 1
ATOM 583 O O . GLN A 1 80 ? 7.559 1.293 -4.444 1.00 97.88 80 GLN A O 1
ATOM 588 N N . ARG A 1 81 ? 6.584 1.004 -6.435 1.00 97.69 81 ARG A N 1
ATOM 589 C CA . ARG A 1 81 ? 7.196 2.195 -7.060 1.00 97.69 81 ARG A CA 1
ATOM 590 C C . ARG A 1 81 ? 6.737 3.504 -6.414 1.00 97.69 81 ARG A C 1
ATOM 592 O O . ARG A 1 81 ? 7.567 4.374 -6.174 1.00 97.69 81 ARG A O 1
ATOM 599 N N . PHE A 1 82 ? 5.451 3.640 -6.093 1.00 97.44 82 PHE A N 1
ATOM 600 C CA . PHE A 1 82 ? 4.903 4.825 -5.431 1.00 97.44 82 PHE A CA 1
ATOM 601 C C . PHE A 1 82 ? 5.522 5.009 -4.043 1.00 97.44 82 PHE A C 1
ATOM 603 O O . PHE A 1 82 ? 5.941 6.109 -3.699 1.00 97.44 82 PHE A O 1
ATOM 610 N N . LEU A 1 83 ? 5.666 3.926 -3.275 1.00 97.38 83 LEU A N 1
ATOM 611 C CA . LEU A 1 83 ? 6.343 3.940 -1.978 1.00 97.38 83 LEU A CA 1
ATOM 612 C C . LEU A 1 83 ? 7.802 4.410 -2.103 1.00 97.38 83 LEU A C 1
ATOM 614 O O . LEU A 1 83 ? 8.230 5.238 -1.303 1.00 97.38 83 LEU A O 1
ATOM 618 N N . ILE A 1 84 ? 8.525 3.982 -3.146 1.00 96.94 84 ILE A N 1
ATOM 619 C CA . ILE A 1 84 ? 9.882 4.473 -3.451 1.00 96.94 84 ILE A CA 1
ATOM 620 C C . ILE A 1 84 ? 9.874 5.976 -3.790 1.00 96.94 84 ILE A C 1
ATOM 622 O O . ILE A 1 84 ? 10.692 6.716 -3.247 1.00 96.94 84 ILE A O 1
ATOM 626 N N . LEU A 1 85 ? 8.914 6.470 -4.589 1.00 95.88 85 LEU A N 1
ATOM 627 C CA . LEU A 1 85 ? 8.748 7.916 -4.839 1.00 95.88 85 LEU A CA 1
ATOM 628 C C . LEU A 1 85 ? 8.380 8.720 -3.575 1.00 95.88 85 LEU A C 1
ATOM 630 O O . LEU A 1 85 ? 8.589 9.931 -3.535 1.00 95.88 85 LEU A O 1
ATOM 634 N N . ARG A 1 86 ? 7.848 8.071 -2.531 1.00 95.25 86 ARG A N 1
ATOM 635 C CA . ARG A 1 86 ? 7.607 8.655 -1.196 1.00 95.25 86 ARG A CA 1
ATOM 636 C C . ARG A 1 86 ? 8.735 8.348 -0.199 1.00 95.25 86 ARG A C 1
ATOM 638 O O . ARG A 1 86 ? 8.515 8.370 1.013 1.00 95.25 86 ARG A O 1
ATOM 645 N N . GLY A 1 87 ? 9.936 8.031 -0.689 1.00 95.56 87 GLY A N 1
ATOM 646 C CA . GLY A 1 87 ? 11.135 7.806 0.126 1.00 95.56 87 GLY A CA 1
ATOM 647 C C . GLY A 1 87 ? 11.097 6.551 1.006 1.00 95.56 87 GLY A C 1
ATOM 648 O O . GLY A 1 87 ? 11.899 6.429 1.928 1.00 95.56 87 GLY A O 1
ATOM 649 N N . GLN A 1 88 ? 10.163 5.627 0.767 1.00 96.75 88 GLN A N 1
ATOM 650 C CA . GLN A 1 88 ? 10.048 4.379 1.520 1.00 96.75 88 GLN A CA 1
ATOM 651 C C . GLN A 1 88 ? 10.785 3.237 0.816 1.00 96.75 88 GLN A C 1
ATOM 653 O O . GLN A 1 88 ? 10.871 3.189 -0.407 1.00 96.75 88 GLN A O 1
ATOM 658 N N . ASN A 1 89 ? 11.256 2.263 1.595 1.00 95.31 89 ASN A N 1
ATOM 659 C CA . ASN A 1 89 ? 11.861 1.039 1.074 1.00 95.31 89 ASN A CA 1
ATOM 660 C C . ASN A 1 89 ? 10.893 -0.155 1.240 1.00 95.31 89 ASN A C 1
ATOM 662 O O . ASN A 1 89 ? 10.829 -0.719 2.336 1.00 95.31 89 ASN A O 1
ATOM 666 N N . PRO A 1 90 ? 10.138 -0.544 0.191 1.00 90.88 90 PRO A N 1
ATOM 667 C CA . PRO A 1 90 ? 9.232 -1.696 0.214 1.00 90.88 90 PRO A CA 1
ATOM 668 C C . PRO A 1 90 ? 9.933 -3.045 -0.026 1.00 90.88 90 PRO A C 1
ATOM 670 O O . PRO A 1 90 ? 9.267 -4.082 -0.004 1.00 90.88 90 PRO A O 1
ATOM 673 N N . GLY A 1 91 ? 11.248 -3.054 -0.262 1.00 94.12 91 GLY A N 1
ATOM 674 C CA . GLY A 1 91 ? 11.979 -4.203 -0.792 1.00 94.12 91 GLY A CA 1
ATOM 675 C C . GLY A 1 91 ? 12.004 -4.227 -2.325 1.00 94.12 91 GLY A C 1
ATOM 676 O O . GLY A 1 91 ? 12.073 -3.185 -2.975 1.00 94.12 91 GLY A O 1
ATOM 677 N N . VAL A 1 92 ? 11.986 -5.431 -2.899 1.00 93.69 92 VAL A N 1
ATOM 678 C CA . VAL A 1 92 ? 12.048 -5.661 -4.352 1.00 93.69 92 VAL A CA 1
ATOM 679 C C . VAL A 1 92 ? 10.730 -5.245 -5.020 1.00 93.69 92 VAL A C 1
ATOM 681 O O . VAL A 1 92 ? 9.657 -5.417 -4.451 1.00 93.69 92 VAL A O 1
ATOM 684 N N . VAL A 1 93 ? 10.794 -4.720 -6.250 1.00 94.44 93 VAL A N 1
ATOM 685 C CA . VAL A 1 93 ? 9.607 -4.383 -7.065 1.00 94.44 93 VAL A CA 1
ATOM 686 C C . VAL A 1 93 ? 9.126 -5.626 -7.836 1.00 94.44 93 VAL A C 1
ATOM 688 O O . VAL A 1 93 ? 9.162 -5.702 -9.068 1.00 94.44 93 VAL A O 1
ATOM 691 N N . ASP A 1 94 ? 8.736 -6.650 -7.083 1.00 89.62 94 ASP A N 1
ATOM 692 C CA . ASP A 1 94 ? 8.319 -7.973 -7.564 1.00 89.62 94 ASP A CA 1
ATOM 693 C C . ASP A 1 94 ? 6.829 -8.049 -7.949 1.00 89.62 94 ASP A C 1
ATOM 695 O O . ASP A 1 94 ? 6.458 -8.843 -8.818 1.00 89.62 94 ASP A O 1
ATOM 699 N N . GLY A 1 95 ? 5.987 -7.172 -7.397 1.00 90.19 95 GLY A N 1
ATOM 700 C CA . GLY A 1 95 ? 4.532 -7.223 -7.531 1.00 90.19 95 GLY A CA 1
ATOM 701 C C . GLY A 1 95 ? 3.836 -8.171 -6.554 1.00 90.19 95 GLY A C 1
ATOM 702 O O . GLY A 1 95 ? 2.698 -8.559 -6.815 1.00 90.19 95 GLY A O 1
ATOM 703 N N . GLN A 1 96 ? 4.490 -8.545 -5.452 1.00 89.88 96 GLN A N 1
ATOM 704 C CA . GLN A 1 96 ? 3.916 -9.329 -4.361 1.00 89.88 96 GLN A CA 1
ATOM 705 C C . GLN A 1 96 ? 4.114 -8.583 -3.027 1.00 89.88 96 GLN A C 1
ATOM 707 O O . GLN A 1 96 ? 5.245 -8.288 -2.648 1.00 89.88 96 GLN A O 1
ATOM 712 N N . PRO A 1 97 ? 3.047 -8.254 -2.273 1.00 87.25 97 PRO A N 1
ATOM 713 C CA . PRO A 1 97 ? 3.174 -7.450 -1.059 1.00 87.25 97 PRO A CA 1
ATOM 714 C C . PRO A 1 97 ? 3.710 -8.275 0.124 1.00 87.25 97 PRO A C 1
ATOM 716 O O . PRO A 1 97 ? 2.960 -8.721 0.994 1.00 87.25 97 PRO A O 1
ATOM 719 N N . GLY A 1 98 ? 5.029 -8.476 0.155 1.00 89.50 98 GLY A N 1
ATOM 720 C CA . GLY A 1 98 ? 5.745 -9.092 1.274 1.00 89.50 98 GLY A CA 1
ATOM 721 C C . GLY A 1 98 ? 5.881 -8.166 2.498 1.00 89.50 98 GLY A C 1
ATOM 722 O O . GLY A 1 98 ? 5.538 -6.981 2.430 1.00 89.50 98 GLY A O 1
ATOM 723 N N . PRO A 1 99 ? 6.434 -8.655 3.628 1.00 92.19 99 PRO A N 1
ATOM 724 C CA . PRO A 1 99 ? 6.485 -7.900 4.888 1.00 92.19 99 PRO A CA 1
ATOM 725 C C . PRO A 1 99 ? 7.188 -6.539 4.795 1.00 92.19 99 PRO A C 1
ATOM 727 O O . PRO A 1 99 ? 6.784 -5.589 5.461 1.00 92.19 99 PRO A O 1
ATOM 730 N N . ASN A 1 100 ? 8.207 -6.400 3.941 1.00 91.75 100 ASN A N 1
ATOM 731 C CA . ASN A 1 100 ? 8.878 -5.113 3.724 1.00 91.75 100 ASN A CA 1
ATOM 732 C C . ASN A 1 100 ? 7.988 -4.111 2.969 1.00 91.75 100 ASN A C 1
ATOM 734 O O . ASN A 1 100 ? 7.993 -2.928 3.305 1.00 91.75 100 ASN A O 1
ATOM 738 N N . THR A 1 101 ? 7.159 -4.575 2.026 1.00 93.88 101 THR A N 1
ATOM 739 C CA . THR A 1 101 ? 6.167 -3.728 1.347 1.00 93.88 101 THR A CA 1
ATOM 740 C C . THR A 1 101 ? 5.100 -3.268 2.341 1.00 93.88 101 THR A C 1
ATOM 742 O O . THR A 1 101 ? 4.782 -2.083 2.373 1.00 93.88 101 THR A O 1
ATOM 745 N N . TRP A 1 102 ? 4.633 -4.143 3.239 1.00 94.56 102 TRP A N 1
ATOM 746 C CA . TRP A 1 102 ? 3.716 -3.741 4.314 1.00 94.56 102 TRP A CA 1
ATOM 747 C C . TRP A 1 102 ? 4.338 -2.764 5.312 1.00 94.56 102 TRP A C 1
ATOM 749 O O . TRP A 1 102 ? 3.687 -1.782 5.652 1.00 94.56 102 TRP A O 1
ATOM 759 N N . ARG A 1 103 ? 5.610 -2.935 5.702 1.00 95.50 103 ARG A N 1
ATOM 760 C CA . ARG A 1 103 ? 6.330 -1.948 6.534 1.00 95.50 103 ARG A CA 1
ATOM 761 C C . ARG A 1 103 ? 6.454 -0.595 5.841 1.00 95.50 103 ARG A C 1
ATOM 763 O O . ARG A 1 103 ? 6.330 0.429 6.503 1.00 95.50 103 ARG A O 1
ATOM 770 N N . ALA A 1 104 ? 6.680 -0.567 4.528 1.00 95.38 104 ALA A N 1
ATOM 771 C CA . ALA A 1 104 ? 6.703 0.673 3.755 1.00 95.38 104 ALA A CA 1
ATOM 772 C C . ALA A 1 104 ? 5.318 1.338 3.676 1.00 95.38 104 ALA A C 1
ATOM 774 O O . ALA A 1 104 ? 5.231 2.547 3.872 1.00 95.38 104 ALA A O 1
ATOM 775 N N . ILE A 1 105 ? 4.244 0.565 3.471 1.00 95.06 105 ILE A N 1
ATOM 776 C CA . ILE A 1 105 ? 2.856 1.058 3.530 1.00 95.06 105 ILE A CA 1
ATOM 777 C C . ILE A 1 105 ? 2.548 1.627 4.919 1.00 95.06 105 ILE A C 1
ATOM 779 O O . ILE A 1 105 ? 2.055 2.745 5.024 1.00 95.06 105 ILE A O 1
ATOM 783 N N . GLN A 1 106 ? 2.887 0.900 5.987 1.00 96.12 106 GLN A N 1
ATOM 784 C CA . GLN A 1 106 ? 2.680 1.341 7.367 1.00 96.12 106 GLN A CA 1
ATOM 785 C C . GLN A 1 106 ? 3.445 2.643 7.652 1.00 96.12 106 GLN A C 1
ATOM 787 O O . GLN A 1 106 ? 2.834 3.612 8.092 1.00 96.12 106 GLN A O 1
ATOM 792 N N . ARG A 1 107 ? 4.742 2.715 7.311 1.00 96.12 107 ARG A N 1
ATOM 793 C CA . ARG A 1 107 ? 5.567 3.931 7.464 1.00 96.12 107 ARG A CA 1
ATOM 794 C C . ARG A 1 107 ? 5.029 5.122 6.678 1.00 96.12 107 ARG A C 1
ATOM 796 O O . ARG A 1 107 ? 4.998 6.227 7.213 1.00 96.12 107 ARG A O 1
ATOM 803 N N . PHE A 1 108 ? 4.600 4.905 5.433 1.00 95.94 108 PHE A N 1
ATOM 804 C CA . PHE A 1 108 ? 3.972 5.943 4.618 1.00 95.94 108 PHE A CA 1
ATOM 805 C C . PHE A 1 108 ? 2.689 6.458 5.275 1.00 95.94 108 PHE A C 1
ATOM 807 O O . PHE A 1 108 ? 2.540 7.660 5.466 1.00 95.94 108 PHE A O 1
ATOM 814 N N . LEU A 1 109 ? 1.795 5.560 5.697 1.00 94.12 109 LEU A N 1
ATOM 815 C CA . LEU A 1 109 ? 0.542 5.949 6.341 1.00 94.12 109 LEU A CA 1
ATOM 816 C C . LEU A 1 109 ? 0.778 6.654 7.692 1.00 94.12 109 LEU A C 1
ATOM 818 O O . LEU A 1 109 ? 0.050 7.587 8.010 1.00 94.12 109 LEU A O 1
ATOM 822 N N . THR A 1 110 ? 1.824 6.307 8.455 1.00 93.44 110 THR A N 1
ATOM 823 C CA . THR A 1 110 ? 2.158 7.008 9.715 1.00 93.44 110 THR A CA 1
ATOM 824 C C . THR A 1 110 ? 2.686 8.438 9.533 1.00 93.44 110 THR A C 1
ATOM 826 O O . THR A 1 110 ? 2.832 9.147 10.524 1.00 93.44 110 THR A O 1
ATOM 829 N N . GLN A 1 111 ? 2.945 8.898 8.302 1.00 92.12 111 GLN A N 1
ATOM 830 C CA . GLN A 1 111 ? 3.263 10.313 8.033 1.00 92.12 111 GLN A CA 1
ATOM 831 C C . GLN A 1 111 ? 2.030 11.221 8.160 1.00 92.12 111 GLN A C 1
ATOM 833 O O . GLN A 1 111 ? 2.169 12.436 8.284 1.00 92.12 111 GLN A O 1
ATOM 838 N N . PHE A 1 112 ? 0.826 10.642 8.147 1.00 90.56 112 PHE A N 1
ATOM 839 C CA . PHE A 1 112 ? -0.439 11.360 8.245 1.00 90.56 112 PHE A CA 1
ATOM 840 C C . PHE A 1 112 ? -1.012 11.181 9.663 1.00 90.56 112 PHE A C 1
ATOM 842 O O . PHE A 1 112 ? -1.506 10.098 9.986 1.00 90.56 112 PHE A O 1
ATOM 849 N N . PRO A 1 113 ? -0.977 12.209 10.535 1.00 86.69 113 PRO A N 1
ATOM 850 C CA . PRO A 1 113 ? -1.292 12.056 11.962 1.00 86.69 113 PRO A CA 1
ATOM 851 C C . PRO A 1 113 ? -2.760 11.706 12.260 1.00 86.69 113 PRO A C 1
ATOM 853 O O . PRO A 1 113 ? -3.094 11.380 13.395 1.00 86.69 113 PRO A O 1
ATOM 856 N N . TRP A 1 114 ? -3.641 11.753 11.256 1.00 88.94 114 TRP A N 1
ATOM 857 C CA . TRP A 1 114 ? -5.045 11.350 11.358 1.00 88.94 114 TRP A CA 1
ATOM 858 C C . TRP A 1 114 ? -5.297 9.854 11.076 1.00 88.94 114 TRP A C 1
ATOM 860 O O . TRP A 1 114 ? -6.423 9.392 11.262 1.00 88.94 114 TRP A O 1
ATOM 870 N N . TYR A 1 115 ? -4.293 9.076 10.650 1.00 91.00 115 TYR A N 1
ATOM 871 C CA . TYR A 1 115 ? -4.443 7.633 10.420 1.00 91.00 115 TYR A CA 1
ATOM 872 C C . TYR A 1 115 ? -4.021 6.794 11.634 1.00 91.00 115 TYR A C 1
ATOM 874 O O . TYR A 1 115 ? -2.865 6.795 12.055 1.00 91.00 115 TYR A O 1
ATOM 882 N N . SER A 1 116 ? -4.937 5.962 12.139 1.00 90.31 116 SER A N 1
ATOM 883 C CA . SER A 1 116 ? -4.602 4.904 13.101 1.00 90.31 116 SER A CA 1
ATOM 884 C C . SER A 1 116 ? -4.091 3.671 12.347 1.00 90.31 116 SER A C 1
ATOM 886 O O . SER A 1 116 ? -4.868 2.802 11.962 1.00 90.31 116 SER A O 1
ATOM 888 N N . VAL A 1 117 ? -2.781 3.625 12.081 1.00 88.00 117 VAL A N 1
ATOM 889 C CA . VAL A 1 117 ? -2.131 2.581 11.254 1.00 88.00 117 VAL A CA 1
ATOM 890 C C . VAL A 1 117 ? -1.791 1.308 12.038 1.00 88.00 117 VAL A C 1
ATOM 892 O O . VAL A 1 117 ? -1.767 0.217 11.464 1.00 88.00 117 VAL A O 1
ATOM 895 N N . GLY A 1 118 ? -1.555 1.433 13.346 1.00 88.88 118 GLY A N 1
ATOM 896 C CA . GLY A 1 118 ? -1.011 0.363 14.187 1.00 88.88 118 GLY A CA 1
ATOM 897 C C . GLY A 1 118 ? 0.525 0.275 14.126 1.00 88.88 118 GLY A C 1
ATOM 898 O O . GLY A 1 118 ? 1.173 1.215 13.657 1.00 88.88 118 GLY A O 1
ATOM 899 N N . PRO A 1 119 ? 1.131 -0.815 14.631 1.00 91.19 119 PRO A N 1
ATOM 900 C CA . PRO A 1 119 ? 2.582 -0.995 14.634 1.00 91.19 119 PRO A CA 1
ATOM 901 C C . PRO A 1 119 ? 3.156 -1.176 13.220 1.00 91.19 119 PRO A C 1
ATOM 903 O O . PRO A 1 119 ? 2.497 -1.692 12.322 1.00 91.19 119 PRO A O 1
ATOM 906 N N . VAL A 1 120 ? 4.428 -0.810 13.033 1.00 92.50 120 VAL A N 1
ATOM 907 C CA . VAL A 1 120 ? 5.183 -1.040 11.785 1.00 92.50 120 VAL A CA 1
ATOM 908 C C . VAL A 1 120 ? 5.814 -2.442 11.808 1.00 92.50 120 VAL A C 1
ATOM 910 O O . VAL A 1 120 ? 7.033 -2.609 11.854 1.00 92.50 120 VAL A O 1
ATOM 913 N N . ASP A 1 121 ? 4.970 -3.469 11.843 1.00 87.19 121 ASP A N 1
ATOM 914 C CA . ASP A 1 121 ? 5.366 -4.876 11.969 1.00 87.19 121 ASP A CA 1
ATOM 915 C C . ASP A 1 121 ? 5.605 -5.575 10.615 1.00 87.19 121 ASP A C 1
ATOM 917 O O . ASP A 1 121 ? 6.466 -6.457 10.516 1.00 87.19 121 ASP A O 1
ATOM 921 N N . GLY A 1 122 ? 4.937 -5.132 9.547 1.00 88.94 122 GLY A N 1
ATOM 922 C CA . GLY A 1 122 ? 4.877 -5.792 8.239 1.00 88.94 122 GLY A CA 1
ATOM 923 C C . GLY A 1 122 ? 3.682 -6.726 8.042 1.00 88.94 122 GLY A C 1
ATOM 924 O O . GLY A 1 122 ? 3.704 -7.538 7.117 1.00 88.94 122 GLY A O 1
ATOM 925 N N . ILE A 1 123 ? 2.655 -6.624 8.886 1.00 88.88 123 ILE A N 1
ATOM 926 C CA . ILE A 1 123 ? 1.429 -7.420 8.837 1.00 88.88 123 ILE A CA 1
ATOM 927 C C . ILE A 1 123 ? 0.235 -6.462 8.671 1.00 88.88 123 ILE A C 1
ATOM 929 O O . ILE A 1 123 ? 0.016 -5.603 9.521 1.00 88.88 123 ILE A O 1
ATOM 933 N N . PRO A 1 124 ? -0.597 -6.589 7.617 1.00 86.19 124 PRO A N 1
ATOM 934 C CA . PRO A 1 124 ? -1.781 -5.747 7.454 1.00 86.19 124 PRO A CA 1
ATOM 935 C C . PRO A 1 124 ? -2.876 -6.134 8.463 1.00 86.19 124 PRO A C 1
ATOM 937 O O . PRO A 1 124 ? -3.810 -6.880 8.143 1.00 86.19 124 PRO A O 1
ATOM 940 N N . GLY A 1 125 ? -2.756 -5.628 9.692 1.00 89.00 125 GLY A N 1
ATOM 941 C CA . GLY A 1 125 ? -3.768 -5.712 10.747 1.00 89.00 125 GLY A CA 1
ATOM 942 C C . GLY A 1 125 ? -4.961 -4.769 10.510 1.00 89.00 125 GLY A C 1
ATOM 943 O O . GLY A 1 125 ? -4.942 -3.976 9.565 1.00 89.00 125 GLY A O 1
ATOM 944 N N . PRO A 1 126 ? -6.014 -4.821 11.352 1.00 91.31 126 PRO A N 1
ATOM 945 C CA . PRO A 1 126 ? -7.245 -4.047 11.147 1.00 91.31 126 PRO A CA 1
ATOM 946 C C . PRO A 1 126 ? -7.016 -2.533 11.019 1.00 91.31 126 PRO A C 1
ATOM 948 O O . PRO A 1 126 ? -7.583 -1.905 10.130 1.00 91.31 126 PRO A O 1
ATOM 951 N N . GLN A 1 127 ? -6.130 -1.972 11.846 1.00 92.94 127 GLN A N 1
ATOM 952 C CA . GLN A 1 127 ? -5.721 -0.564 11.800 1.00 92.94 127 GLN A CA 1
ATOM 953 C C . GLN A 1 127 ? -5.037 -0.206 10.469 1.00 92.94 127 GLN A C 1
ATOM 955 O O . GLN A 1 127 ? -5.475 0.705 9.771 1.00 92.94 127 GLN A O 1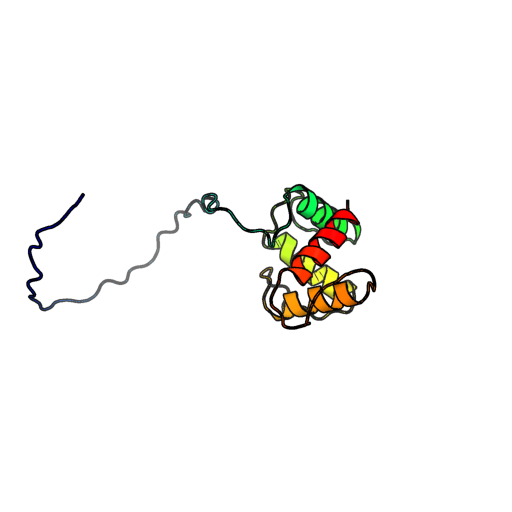
ATOM 960 N N . THR A 1 128 ? -4.042 -0.989 10.037 1.00 93.50 128 THR A N 1
ATOM 961 C CA . THR A 1 128 ? -3.344 -0.765 8.758 1.00 93.50 128 THR A CA 1
ATOM 962 C C . THR A 1 128 ? -4.310 -0.825 7.569 1.00 93.50 128 THR A C 1
ATOM 964 O O . THR A 1 128 ? -4.201 -0.017 6.650 1.00 93.50 128 THR A O 1
ATOM 967 N N . ARG A 1 129 ? -5.294 -1.737 7.598 1.00 92.00 129 ARG A N 1
ATOM 968 C CA . ARG A 1 129 ? -6.351 -1.834 6.572 1.00 92.00 129 ARG A CA 1
ATOM 969 C C . ARG A 1 129 ? -7.295 -0.633 6.593 1.00 92.00 129 ARG A C 1
ATOM 971 O O . ARG A 1 129 ? -7.618 -0.111 5.532 1.00 92.00 129 ARG A O 1
ATOM 978 N N . ALA A 1 130 ? -7.706 -0.170 7.774 1.00 92.88 130 ALA A N 1
ATOM 979 C CA . ALA A 1 130 ? -8.547 1.016 7.919 1.00 92.88 130 ALA A CA 1
ATOM 980 C C . ALA A 1 130 ? -7.840 2.284 7.406 1.00 92.88 130 ALA A C 1
ATOM 982 O O . ALA A 1 130 ? -8.436 3.041 6.645 1.00 92.88 130 ALA A O 1
ATOM 983 N N . ALA A 1 131 ? -6.557 2.467 7.729 1.00 93.75 131 ALA A N 1
ATOM 984 C CA . ALA A 1 131 ? -5.742 3.564 7.206 1.00 93.75 131 ALA A CA 1
ATOM 985 C C . ALA A 1 131 ? -5.541 3.474 5.678 1.00 93.75 131 ALA A C 1
ATOM 987 O O . ALA A 1 131 ? -5.685 4.474 4.977 1.00 93.75 131 ALA A O 1
ATOM 988 N N . LEU A 1 132 ? -5.284 2.274 5.137 1.00 93.50 132 LEU A N 1
ATOM 989 C CA . LEU A 1 132 ? -5.184 2.046 3.688 1.00 93.50 132 LEU A CA 1
ATOM 990 C C . LEU A 1 132 ? -6.508 2.376 2.973 1.00 93.50 132 LEU A C 1
ATOM 992 O O . LEU A 1 132 ? -6.499 3.008 1.920 1.00 93.50 132 LEU A O 1
ATOM 996 N N . LYS A 1 133 ? -7.644 2.001 3.576 1.00 94.31 133 LYS A N 1
ATOM 997 C CA . LYS A 1 133 ? -8.997 2.319 3.101 1.00 94.31 133 LYS A CA 1
ATOM 998 C C . LYS A 1 133 ? -9.268 3.825 3.134 1.00 94.31 133 LYS A C 1
ATOM 1000 O O . LYS A 1 133 ? -9.775 4.374 2.162 1.00 94.31 133 LYS A O 1
ATOM 1005 N N . GLN A 1 134 ? -8.909 4.514 4.217 1.00 94.25 134 GLN A N 1
ATOM 1006 C CA . GLN A 1 134 ? -9.050 5.970 4.323 1.00 94.25 134 GLN A CA 1
ATOM 1007 C C . GLN A 1 134 ? -8.221 6.688 3.248 1.00 94.25 134 GLN A C 1
ATOM 1009 O O . GLN A 1 134 ? -8.753 7.539 2.540 1.00 94.25 134 GLN A O 1
ATOM 1014 N N . TRP A 1 135 ? -6.964 6.281 3.043 1.00 93.81 135 TRP A N 1
ATOM 1015 C CA . TRP A 1 135 ? -6.123 6.818 1.971 1.00 93.81 135 TRP A CA 1
ATOM 1016 C C . TRP A 1 135 ? -6.689 6.543 0.569 1.00 93.81 135 TRP A C 1
ATOM 1018 O O . TRP A 1 135 ? -6.704 7.450 -0.259 1.00 93.81 135 TRP A O 1
ATOM 1028 N N . ALA A 1 136 ? -7.233 5.348 0.317 1.00 93.81 136 ALA A N 1
ATOM 1029 C CA . ALA A 1 136 ? -7.897 5.021 -0.946 1.00 93.81 136 ALA A CA 1
ATOM 1030 C C . ALA A 1 136 ? -9.136 5.893 -1.231 1.00 93.81 136 ALA A C 1
ATOM 1032 O O . ALA A 1 136 ? -9.405 6.214 -2.386 1.00 93.81 136 ALA A O 1
ATOM 1033 N N . ASN A 1 137 ? -9.860 6.327 -0.193 1.00 92.69 137 ASN A N 1
ATOM 1034 C CA . ASN A 1 137 ? -10.989 7.253 -0.334 1.00 92.69 137 ASN A CA 1
ATOM 1035 C C . ASN A 1 137 ? -10.554 8.716 -0.553 1.00 92.69 137 ASN A C 1
ATOM 1037 O O . ASN A 1 137 ? -11.297 9.472 -1.170 1.00 92.69 137 ASN A O 1
ATOM 1041 N N . LEU A 1 138 ? -9.349 9.114 -0.121 1.00 90.19 138 LEU A N 1
ATOM 1042 C CA . LEU A 1 138 ? -8.745 10.409 -0.488 1.00 90.19 138 LEU A CA 1
ATOM 1043 C C . LEU A 1 138 ? -8.063 10.396 -1.871 1.00 90.19 138 LEU A C 1
ATOM 1045 O O . LEU A 1 138 ? -7.627 11.439 -2.352 1.00 90.19 138 LEU A O 1
ATOM 1049 N N . ALA A 1 139 ? -7.945 9.224 -2.496 1.00 84.50 139 ALA A N 1
ATOM 1050 C CA . ALA A 1 139 ? -7.308 9.005 -3.794 1.00 84.50 139 ALA A CA 1
ATOM 1051 C C . ALA A 1 139 ? -8.315 8.901 -4.961 1.00 84.50 139 ALA A C 1
ATOM 1053 O O . ALA A 1 139 ? -7.962 8.389 -6.025 1.00 84.50 139 ALA A O 1
ATOM 1054 N N . ALA A 1 140 ? -9.579 9.273 -4.728 1.00 70.38 140 ALA A N 1
ATOM 1055 C CA . ALA A 1 140 ? -10.708 9.003 -5.618 1.00 70.38 140 ALA A CA 1
ATOM 1056 C C . ALA A 1 140 ? -10.790 9.957 -6.822 1.00 70.38 140 ALA A C 1
ATOM 1058 O O . ALA A 1 140 ? -10.829 11.182 -6.610 1.00 70.38 140 ALA A O 1
#

Foldseek 3Di:
DDDDDDDDDDDDDDDDDDDDDDDDDDDDDPPPDPPPCPPPPPLVADLQLLLLLQLLLVVVVQHQDDSRSDLFQSVQLSLCVVLVVVVAHQDDSRSDRFLSVQLSLLVSLVVDVPQQCDDSRSDSDPSVSVSSNVVSVVSD

Secondary structure (DSSP, 8-state):
--------------------------------PPPP-S----TT--HHHHHHHHHHHHHTT---S--SS---HHHHHHHHHHHHHTT---S--SSS--HHHHHHHHHHHTTSTT-----SSSS--HHHHHHHHHHHHHT-

Sequence (140 aa):
MTSTSAKQPMGRRALFQSALGAGIAGVLAVASAPPAFAAVNYYGLTTDEWKSLQRLFRDNGISPGAIDGVPGTNTWKAMQRFLILRGQNPGVVDGQPGPNTWRAIQRFLTQFPWYSVGPVDGIPGPQTRAALKQWANLAA

Radius of gyration: 23.37 Å; chains: 1; bounding box: 45×66×46 Å

InterPro domains:
  IPR002477 Peptidoglycan binding-like [PF01471] (48-105)
  IPR006311 Twin-arginine translocation pathway, signal sequence [PS51318] (1-38)
  IPR036365 PGBD-like superfamily [SSF47090] (40-107)
  IPR036366 PGBD superfamily [G3DSA:1.10.101.10] (38-109)

pLDDT: mean 77.22, std 24.69, range [30.38, 97.94]